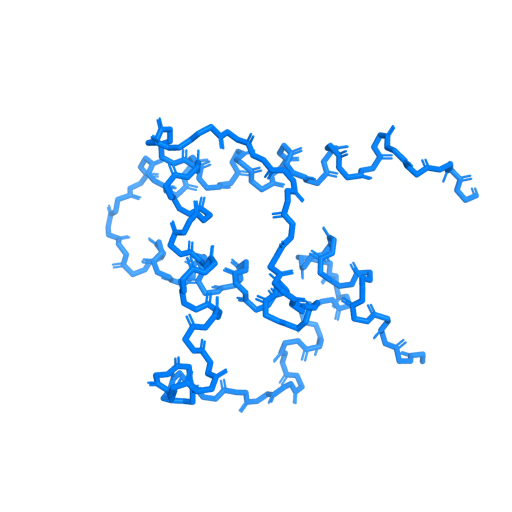Protein AF-A0A662SVH5-F1 (afdb_monomer)

Solvent-accessible surface area (backbone atoms only — not comparable to full-atom values): 6153 Å² total; per-residue (Å²): 132,84,78,55,52,63,59,27,33,68,43,40,88,37,75,68,26,52,53,48,58,67,69,63,69,75,54,76,71,59,49,72,36,80,91,29,42,65,23,54,52,45,12,51,52,52,48,34,26,29,69,64,78,37,80,80,76,84,80,73,50,99,43,44,66,40,32,28,50,10,57,55,49,32,49,49,57,41,65,74,41,93,48,63,68,58,46,54,30,41,54,51,43,52,53,51,45,43,52,65,57,52,79,75,51,82,84,131

Structure (mmCIF, N/CA/C/O backbone):
data_AF-A0A662SVH5-F1
#
_entry.id   AF-A0A662SVH5-F1
#
loop_
_atom_site.group_PDB
_atom_site.id
_atom_site.type_symbol
_atom_site.label_atom_id
_atom_site.label_alt_id
_atom_site.label_comp_id
_atom_site.label_asym_id
_atom_site.label_entity_id
_atom_site.label_seq_id
_atom_site.pdbx_PDB_ins_code
_atom_site.Cartn_x
_atom_site.Cartn_y
_atom_site.Cartn_z
_atom_site.occupancy
_atom_site.B_iso_or_equiv
_atom_site.auth_seq_id
_atom_site.auth_comp_id
_atom_site.auth_asym_id
_atom_site.auth_atom_id
_atom_site.pdbx_PDB_model_num
ATOM 1 N N . MET A 1 1 ? 2.203 -14.440 -20.946 1.00 41.84 1 MET A N 1
ATOM 2 C CA . MET A 1 1 ? 3.272 -13.508 -20.531 1.00 41.84 1 MET A CA 1
ATOM 3 C C . MET A 1 1 ? 3.314 -13.478 -19.010 1.00 41.84 1 MET A C 1
ATOM 5 O O . MET A 1 1 ? 2.306 -13.130 -18.404 1.00 41.84 1 MET A O 1
ATOM 9 N N . ALA A 1 2 ? 4.401 -13.942 -18.388 1.00 48.94 2 ALA A N 1
ATOM 10 C CA . ALA A 1 2 ? 4.588 -13.768 -16.948 1.00 48.94 2 ALA A CA 1
ATOM 11 C C . ALA A 1 2 ? 4.716 -12.263 -16.679 1.00 48.94 2 ALA A C 1
ATOM 13 O O . ALA A 1 2 ? 5.499 -11.589 -17.343 1.00 48.94 2 ALA A O 1
ATOM 14 N N . ALA A 1 3 ? 3.891 -11.717 -15.790 1.00 61.47 3 ALA A N 1
ATOM 15 C CA . ALA A 1 3 ? 3.985 -10.308 -15.444 1.00 61.47 3 ALA A CA 1
ATOM 16 C C . ALA A 1 3 ? 5.334 -10.067 -14.750 1.00 61.47 3 ALA A C 1
ATOM 18 O O . ALA A 1 3 ? 5.639 -10.734 -13.763 1.00 61.47 3 ALA A O 1
ATOM 19 N N . ASN A 1 4 ? 6.148 -9.152 -15.284 1.00 87.56 4 ASN A N 1
ATOM 20 C CA . ASN A 1 4 ? 7.406 -8.762 -14.657 1.00 87.56 4 ASN A CA 1
ATOM 21 C C . ASN A 1 4 ? 7.095 -8.160 -13.274 1.00 87.56 4 ASN A C 1
ATOM 23 O O . ASN A 1 4 ? 6.370 -7.168 -13.185 1.00 87.56 4 ASN A O 1
ATOM 27 N N . ILE A 1 5 ? 7.617 -8.761 -12.200 1.00 87.94 5 ILE A N 1
ATOM 28 C CA . ILE A 1 5 ? 7.346 -8.326 -10.824 1.00 87.94 5 ILE A CA 1
ATOM 29 C C . ILE A 1 5 ? 7.801 -6.884 -10.573 1.00 87.94 5 ILE A C 1
ATOM 31 O O . ILE A 1 5 ? 7.163 -6.174 -9.804 1.00 87.94 5 ILE A O 1
ATOM 35 N N . GLU A 1 6 ? 8.839 -6.418 -11.273 1.00 88.88 6 GLU A N 1
ATOM 36 C CA . GLU A 1 6 ? 9.265 -5.019 -11.226 1.00 88.88 6 GLU A CA 1
ATOM 37 C C . GLU A 1 6 ? 8.184 -4.088 -11.786 1.00 88.88 6 GLU A C 1
ATOM 39 O O . GLU A 1 6 ? 7.842 -3.082 -11.162 1.00 88.88 6 GLU A O 1
ATOM 44 N N . PHE A 1 7 ? 7.606 -4.438 -12.939 1.00 89.38 7 PHE A N 1
ATOM 45 C CA . PHE A 1 7 ? 6.503 -3.680 -13.530 1.00 89.38 7 PHE A CA 1
ATOM 46 C C . PHE A 1 7 ? 5.290 -3.670 -12.595 1.00 89.38 7 PHE A C 1
ATOM 48 O O . PHE A 1 7 ? 4.679 -2.629 -12.371 1.00 89.38 7 PHE A O 1
ATOM 55 N N . LEU A 1 8 ? 4.968 -4.817 -11.992 1.00 91.38 8 LEU A N 1
ATOM 56 C CA . LEU A 1 8 ? 3.877 -4.905 -11.026 1.00 91.38 8 LEU A CA 1
ATOM 57 C C . LEU A 1 8 ? 4.135 -4.051 -9.780 1.00 91.38 8 LEU A C 1
ATOM 59 O O . LEU A 1 8 ? 3.215 -3.398 -9.303 1.00 91.38 8 LEU A O 1
ATOM 63 N N . ALA A 1 9 ? 5.366 -4.009 -9.274 1.00 89.94 9 ALA A N 1
ATOM 64 C CA . ALA A 1 9 ? 5.736 -3.180 -8.130 1.00 89.94 9 ALA A CA 1
ATOM 65 C C . ALA A 1 9 ? 5.582 -1.675 -8.412 1.00 89.94 9 ALA A C 1
ATOM 67 O O . ALA A 1 9 ? 5.195 -0.919 -7.521 1.00 89.94 9 ALA A O 1
ATOM 68 N N . LYS A 1 10 ? 5.856 -1.239 -9.650 1.00 88.38 10 LYS A N 1
ATOM 69 C CA . LYS A 1 10 ? 5.611 0.142 -10.104 1.00 88.38 10 LYS A CA 1
ATOM 70 C C . LYS A 1 10 ? 4.118 0.425 -10.276 1.00 88.38 10 LYS A C 1
ATOM 72 O O . LYS A 1 10 ? 3.640 1.488 -9.888 1.00 88.38 10 LYS A O 1
ATOM 77 N N . TYR A 1 11 ? 3.383 -0.545 -10.819 1.00 90.44 11 TYR A N 1
ATOM 78 C CA . TYR A 1 11 ? 1.999 -0.386 -11.257 1.00 90.44 11 TYR A CA 1
ATOM 79 C C . TYR A 1 11 ? 1.072 -1.455 -10.648 1.00 90.44 11 TYR A C 1
ATOM 81 O O . TYR A 1 11 ? 0.466 -2.259 -11.378 1.00 90.44 11 TYR A O 1
ATOM 89 N N . PRO A 1 12 ? 0.922 -1.477 -9.306 1.00 90.94 12 PRO A N 1
ATOM 90 C CA . PRO A 1 12 ? 0.276 -2.583 -8.606 1.00 90.94 12 PRO A CA 1
ATOM 91 C C . PRO A 1 12 ? -1.198 -2.715 -8.970 1.00 90.94 12 PRO A C 1
ATOM 93 O O . PRO A 1 12 ? -1.683 -3.835 -9.086 1.00 90.94 12 PRO A O 1
ATOM 96 N N . PHE A 1 13 ? -1.895 -1.606 -9.230 1.00 92.06 13 PHE A N 1
ATOM 97 C CA . PHE A 1 13 ? -3.340 -1.573 -9.491 1.00 92.06 13 PHE A CA 1
ATOM 98 C C . PHE A 1 13 ? -3.738 -1.836 -10.955 1.00 92.06 13 PHE A C 1
ATOM 100 O O . PHE A 1 13 ? -4.906 -1.708 -11.317 1.00 92.06 13 PHE A O 1
ATOM 107 N N . THR A 1 14 ? -2.793 -2.222 -11.818 1.00 92.19 14 THR A N 1
ATOM 108 C CA . THR A 1 14 ? -3.093 -2.617 -13.206 1.00 92.19 14 THR A CA 1
ATOM 109 C C . THR A 1 14 ? -3.895 -3.920 -13.265 1.00 92.19 14 THR A C 1
ATOM 111 O O . THR A 1 14 ? -3.867 -4.730 -12.338 1.00 92.19 14 THR A O 1
ATOM 114 N N . LYS A 1 15 ? -4.558 -4.194 -14.402 1.00 91.06 15 LYS A N 1
ATOM 115 C CA . LYS A 1 15 ? -5.239 -5.487 -14.636 1.00 91.06 15 LYS A CA 1
ATOM 116 C C . LYS A 1 15 ? -4.300 -6.678 -14.395 1.00 91.06 15 LYS A C 1
ATOM 118 O O . LYS A 1 15 ? -4.707 -7.674 -13.797 1.00 91.06 15 LYS A O 1
ATOM 123 N N . SER A 1 16 ? -3.044 -6.555 -14.825 1.00 89.75 16 SER A N 1
ATOM 124 C CA . SER A 1 16 ? -1.999 -7.560 -14.613 1.00 89.75 16 SER A CA 1
ATOM 125 C C . SER A 1 16 ? -1.655 -7.731 -13.134 1.00 89.75 16 SER A C 1
ATOM 127 O O . SER A 1 16 ? -1.557 -8.867 -12.674 1.00 89.75 16 SER A O 1
ATOM 129 N N . GLY A 1 17 ? -1.544 -6.636 -12.377 1.00 89.62 17 GLY A N 1
ATOM 130 C CA . GLY A 1 17 ? -1.307 -6.677 -10.933 1.00 89.62 17 GLY A CA 1
ATOM 131 C C . GLY A 1 17 ? -2.456 -7.317 -10.161 1.00 89.62 17 GLY A C 1
ATOM 132 O O . GLY A 1 17 ? -2.231 -8.240 -9.383 1.00 89.62 17 GLY A O 1
ATOM 133 N N . VAL A 1 18 ? -3.703 -6.941 -10.454 1.00 89.69 18 VAL A N 1
ATOM 134 C CA . VAL A 1 18 ? -4.884 -7.560 -9.827 1.00 89.69 18 VAL A CA 1
ATOM 135 C C . VAL A 1 18 ? -4.962 -9.058 -10.148 1.00 89.69 18 VAL A C 1
ATOM 137 O O . VAL A 1 18 ? -5.256 -9.872 -9.272 1.00 89.69 18 VAL A O 1
ATOM 140 N N . SER A 1 19 ? -4.671 -9.446 -11.394 1.00 90.31 19 SER A N 1
ATOM 141 C CA . SER A 1 19 ? -4.620 -10.857 -11.801 1.00 90.31 19 SER A CA 1
ATOM 142 C C . SER A 1 19 ? -3.523 -11.625 -11.060 1.00 90.31 19 SER A C 1
ATOM 144 O O . SER A 1 19 ? -3.757 -12.737 -10.586 1.00 90.31 19 SER A O 1
ATOM 146 N N . PHE A 1 20 ? -2.342 -11.023 -10.906 1.00 90.00 20 PHE A N 1
ATOM 147 C CA . PHE A 1 20 ? -1.230 -11.614 -10.168 1.00 90.00 20 PHE A CA 1
ATOM 148 C C . PHE A 1 20 ? -1.553 -11.791 -8.679 1.00 90.00 20 PHE A C 1
ATOM 150 O O . PHE A 1 20 ? -1.366 -12.885 -8.151 1.00 90.00 20 PHE A O 1
ATOM 157 N N . LEU A 1 21 ? -2.139 -10.779 -8.030 1.00 88.31 21 LEU A N 1
ATOM 158 C CA . LEU A 1 21 ? -2.575 -10.869 -6.634 1.00 88.31 21 LEU A CA 1
ATOM 159 C C . LEU A 1 21 ? -3.570 -12.019 -6.415 1.00 88.31 21 LEU A C 1
ATOM 161 O O . LEU A 1 21 ? -3.433 -12.787 -5.467 1.00 88.31 21 LEU A O 1
ATOM 165 N N . ARG A 1 22 ? -4.549 -12.185 -7.315 1.00 86.56 22 ARG A N 1
ATOM 166 C CA . ARG A 1 22 ? -5.524 -13.289 -7.231 1.00 86.56 22 ARG A CA 1
ATOM 167 C C . ARG A 1 22 ? -4.871 -14.667 -7.358 1.00 86.56 22 ARG A C 1
ATOM 169 O O . ARG A 1 22 ? -5.336 -15.617 -6.734 1.00 86.56 22 ARG A O 1
ATOM 176 N N . LYS A 1 23 ? -3.811 -14.788 -8.164 1.00 88.62 23 LYS A N 1
ATOM 177 C CA . LYS A 1 23 ? -3.060 -16.043 -8.341 1.00 88.62 23 LYS A CA 1
ATOM 178 C C . LYS A 1 23 ? -2.165 -16.372 -7.154 1.00 88.62 23 LYS A C 1
ATOM 180 O O . LYS A 1 23 ? -1.978 -17.548 -6.869 1.00 88.62 23 LYS A O 1
ATOM 185 N N . LEU A 1 24 ? -1.634 -15.347 -6.489 1.00 82.25 24 LEU A N 1
ATOM 186 C CA . LEU A 1 24 ? -0.730 -15.478 -5.350 1.00 82.25 24 LEU A CA 1
ATOM 187 C C . LEU A 1 24 ? -1.354 -16.263 -4.188 1.00 82.25 24 LEU A C 1
ATOM 189 O O . LEU A 1 24 ? -0.609 -16.902 -3.460 1.00 82.25 24 LEU A O 1
ATOM 193 N N . LYS A 1 25 ? -2.692 -16.251 -4.040 1.00 77.56 25 LYS A N 1
ATOM 194 C CA . LYS A 1 25 ? -3.434 -16.971 -2.982 1.00 77.56 25 LYS A CA 1
ATOM 195 C C . LYS A 1 25 ? -2.805 -16.820 -1.584 1.00 77.56 25 LYS A C 1
ATOM 197 O O . LYS A 1 25 ? -2.917 -17.730 -0.774 1.00 77.56 25 LYS A O 1
ATOM 202 N N . VAL A 1 26 ? -2.156 -15.686 -1.309 1.00 73.50 26 VAL A N 1
ATOM 203 C CA . VAL A 1 26 ? -1.475 -15.445 -0.033 1.00 73.50 26 VAL A CA 1
ATOM 204 C C . VAL A 1 26 ? -2.542 -15.131 1.020 1.00 73.50 26 VAL A C 1
ATOM 206 O O . VAL A 1 26 ? -3.236 -14.118 0.875 1.00 73.50 26 VAL A O 1
ATOM 209 N N . PRO A 1 27 ? -2.720 -15.983 2.042 1.00 74.44 27 PRO A N 1
ATOM 210 C CA . PRO A 1 27 ? -3.625 -15.713 3.148 1.00 74.44 27 PRO A CA 1
ATOM 211 C C . PRO A 1 27 ? -3.063 -14.585 4.032 1.00 74.44 27 PRO A C 1
ATOM 213 O O . PRO A 1 27 ? -1.856 -14.334 4.062 1.00 74.44 27 PRO A O 1
ATOM 216 N N . LEU A 1 28 ? -3.934 -13.871 4.749 1.00 66.81 28 LEU A N 1
ATOM 217 C CA . LEU A 1 28 ? -3.533 -12.734 5.592 1.00 66.81 28 LEU A CA 1
ATOM 218 C C . LEU A 1 28 ? -2.532 -13.166 6.678 1.00 66.81 28 LEU A C 1
ATOM 220 O O . LEU A 1 28 ? -1.624 -12.419 7.029 1.00 66.81 28 LEU A O 1
ATOM 224 N N . GLU A 1 29 ? -2.681 -14.391 7.168 1.00 72.88 29 GLU A N 1
ATOM 225 C CA . GLU A 1 29 ? -1.865 -15.025 8.197 1.00 72.88 29 GLU A CA 1
ATOM 226 C C . GLU A 1 29 ? -0.407 -15.190 7.753 1.00 72.88 29 GLU A C 1
ATOM 228 O O . GLU A 1 29 ? 0.505 -15.042 8.565 1.00 72.88 29 GLU A O 1
ATOM 233 N N . GLU A 1 30 ? -0.161 -15.416 6.459 1.00 78.88 30 GLU A N 1
ATOM 234 C CA . GLU A 1 30 ? 1.203 -15.473 5.925 1.00 78.88 30 GLU A CA 1
ATOM 235 C C . GLU A 1 30 ? 1.909 -14.116 6.021 1.00 78.88 30 GLU A C 1
ATOM 237 O O . GLU A 1 30 ? 3.124 -14.073 6.193 1.00 78.88 30 GLU A O 1
ATOM 242 N N . LEU A 1 31 ? 1.176 -12.997 5.982 1.00 73.44 31 LEU A N 1
ATOM 243 C CA . LEU A 1 31 ? 1.769 -11.663 6.133 1.00 73.4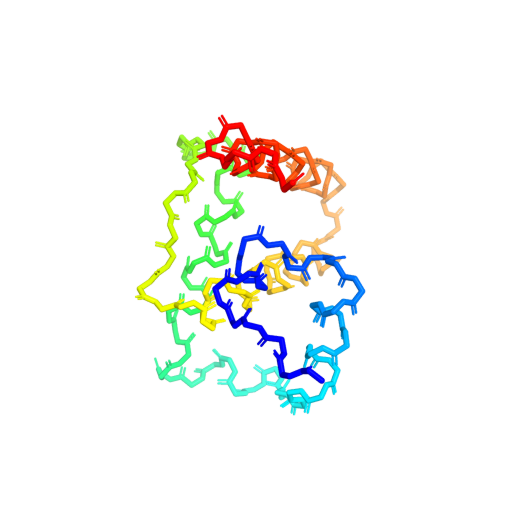4 31 LEU A CA 1
ATOM 244 C C . LEU A 1 31 ? 2.245 -11.377 7.563 1.00 73.44 31 LEU A C 1
ATOM 246 O O . LEU A 1 31 ? 3.048 -10.465 7.756 1.00 73.44 31 LEU A O 1
ATOM 250 N N . LEU A 1 32 ? 1.774 -12.146 8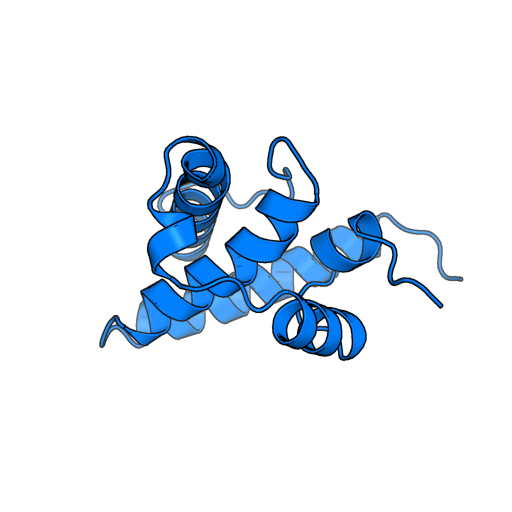.549 1.00 74.75 32 LEU A N 1
ATOM 251 C CA . LEU A 1 32 ? 2.200 -12.043 9.948 1.00 74.75 32 LEU A CA 1
ATOM 252 C C . LEU A 1 32 ? 3.503 -12.803 10.225 1.00 74.75 32 LEU A C 1
ATOM 254 O O . LEU A 1 32 ? 4.091 -12.632 11.294 1.00 74.75 32 LEU A O 1
ATOM 258 N N . GLN A 1 33 ? 3.965 -13.622 9.277 1.00 81.25 33 GLN A N 1
ATOM 259 C CA . GLN A 1 33 ? 5.221 -14.346 9.419 1.00 81.25 33 GLN A CA 1
ATOM 260 C C . GLN A 1 33 ? 6.425 -13.382 9.390 1.00 81.25 33 GLN A C 1
ATOM 262 O O . GLN A 1 33 ? 6.397 -12.380 8.659 1.00 81.25 33 GLN A O 1
ATOM 267 N N . PRO A 1 34 ? 7.501 -13.654 10.156 1.00 76.44 34 PRO A N 1
ATOM 268 C CA . PRO A 1 34 ? 8.703 -12.814 10.192 1.00 76.44 34 PRO A CA 1
ATOM 269 C C . PRO A 1 34 ? 9.274 -12.483 8.806 1.00 76.44 34 PRO A C 1
ATOM 271 O O . PRO A 1 34 ? 9.703 -11.354 8.563 1.00 76.44 34 PRO A O 1
ATOM 274 N N . GLU A 1 35 ? 9.203 -13.434 7.878 1.00 77.69 35 GLU A N 1
ATOM 275 C CA . GLU A 1 35 ? 9.686 -13.354 6.497 1.00 77.69 35 GLU A CA 1
ATOM 276 C C . GLU A 1 35 ? 8.921 -12.309 5.671 1.00 77.69 35 GLU A C 1
ATOM 278 O O . GLU A 1 35 ? 9.444 -11.762 4.701 1.00 77.69 35 GLU A O 1
ATOM 283 N N . ARG A 1 36 ? 7.683 -11.990 6.065 1.00 80.75 36 ARG A N 1
ATOM 284 C CA . ARG A 1 36 ? 6.813 -11.010 5.399 1.00 80.75 36 ARG A CA 1
ATOM 285 C C . ARG A 1 36 ? 6.725 -9.682 6.148 1.00 80.75 36 ARG A C 1
ATOM 287 O O . ARG A 1 36 ? 6.057 -8.760 5.677 1.00 80.75 36 ARG A O 1
ATOM 294 N N . ARG A 1 37 ? 7.457 -9.513 7.255 1.00 84.00 37 ARG A N 1
ATOM 295 C CA . ARG A 1 37 ? 7.466 -8.269 8.047 1.00 84.00 37 ARG A CA 1
ATOM 296 C C . ARG A 1 37 ? 7.875 -7.044 7.224 1.00 84.00 37 ARG A C 1
ATOM 298 O O . ARG A 1 37 ? 7.388 -5.944 7.478 1.00 84.00 37 ARG A O 1
ATOM 305 N N . ALA A 1 38 ? 8.715 -7.234 6.205 1.00 87.44 38 ALA A N 1
ATOM 306 C CA . ALA A 1 38 ? 9.076 -6.187 5.251 1.00 87.44 38 ALA A CA 1
ATOM 307 C C . ALA A 1 38 ? 7.854 -5.618 4.506 1.00 87.44 38 ALA A C 1
ATOM 309 O O . ALA A 1 38 ? 7.775 -4.405 4.319 1.00 87.44 38 ALA A O 1
ATOM 310 N N . VAL A 1 39 ? 6.875 -6.462 4.154 1.00 91.31 39 VAL A N 1
ATOM 311 C CA . VAL A 1 39 ? 5.625 -6.057 3.493 1.00 91.31 39 VAL A CA 1
ATOM 312 C C . VAL A 1 39 ? 4.797 -5.159 4.406 1.00 91.31 39 VAL A C 1
ATOM 314 O O . VAL A 1 39 ? 4.369 -4.084 3.991 1.00 91.31 39 VAL A O 1
ATOM 317 N N . LEU A 1 40 ? 4.599 -5.582 5.660 1.00 90.62 40 LEU A N 1
ATOM 318 C CA . LEU A 1 40 ? 3.833 -4.821 6.650 1.00 90.62 40 LEU A CA 1
ATOM 319 C C . LEU A 1 40 ? 4.499 -3.476 6.952 1.00 90.62 40 LEU A C 1
ATOM 321 O O . LEU A 1 40 ? 3.836 -2.443 6.935 1.00 90.62 40 LEU A O 1
ATOM 325 N N . ASN A 1 41 ? 5.816 -3.474 7.168 1.00 91.31 41 ASN A N 1
ATOM 326 C CA . ASN A 1 41 ? 6.572 -2.249 7.416 1.00 91.31 41 ASN A CA 1
ATOM 327 C C . ASN A 1 41 ? 6.482 -1.286 6.224 1.00 91.31 41 ASN A C 1
ATOM 329 O O . ASN A 1 41 ? 6.249 -0.094 6.415 1.00 91.31 41 ASN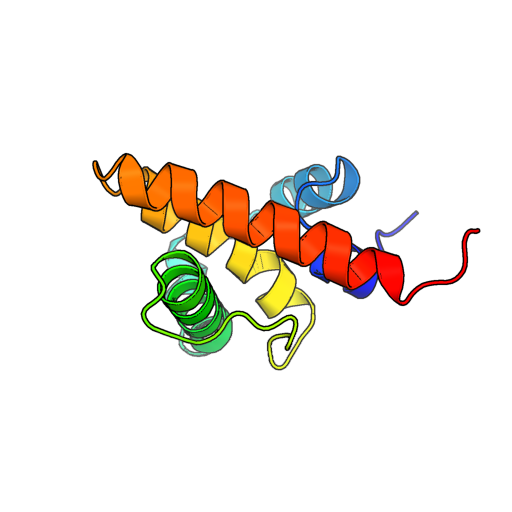 A O 1
ATOM 333 N N . ALA A 1 42 ? 6.625 -1.795 4.997 1.00 92.25 42 ALA A N 1
ATOM 334 C CA . ALA A 1 42 ? 6.482 -0.989 3.790 1.00 92.25 42 ALA A CA 1
ATOM 335 C C . ALA A 1 42 ? 5.062 -0.421 3.655 1.00 92.25 42 ALA A C 1
ATOM 337 O O . ALA A 1 42 ? 4.912 0.758 3.341 1.00 92.25 42 ALA A O 1
ATOM 338 N N . ALA A 1 43 ? 4.028 -1.213 3.958 1.00 93.69 43 ALA A N 1
ATOM 339 C CA . ALA A 1 43 ? 2.641 -0.757 3.938 1.00 93.69 43 ALA A CA 1
ATOM 340 C C . ALA A 1 43 ? 2.396 0.363 4.960 1.00 93.69 43 ALA A C 1
ATOM 342 O O . ALA A 1 43 ? 1.798 1.379 4.617 1.00 93.69 43 ALA A O 1
ATOM 343 N N . VAL A 1 44 ? 2.916 0.231 6.184 1.00 93.75 44 VAL A N 1
ATOM 344 C CA . VAL A 1 44 ? 2.823 1.281 7.211 1.00 93.75 44 VAL A CA 1
ATOM 345 C C . VAL A 1 44 ? 3.522 2.558 6.756 1.00 93.75 44 VAL A C 1
ATOM 347 O O . VAL A 1 44 ? 2.919 3.624 6.819 1.00 93.75 44 VAL A O 1
ATOM 350 N N . VAL A 1 45 ? 4.745 2.466 6.225 1.00 94.19 45 VAL A N 1
ATOM 351 C CA . VAL A 1 45 ? 5.464 3.634 5.685 1.00 94.19 45 VAL A CA 1
ATOM 352 C C . VAL A 1 45 ? 4.649 4.320 4.589 1.00 94.19 45 VAL A C 1
ATOM 354 O O . VAL A 1 45 ? 4.549 5.544 4.569 1.00 94.19 45 VAL A O 1
ATOM 357 N N . ARG A 1 46 ? 4.011 3.538 3.715 1.00 94.06 46 ARG A N 1
ATOM 358 C CA . ARG A 1 46 ? 3.113 4.026 2.661 1.00 94.06 46 ARG A CA 1
ATOM 359 C C . ARG A 1 46 ? 1.952 4.838 3.236 1.00 94.06 46 ARG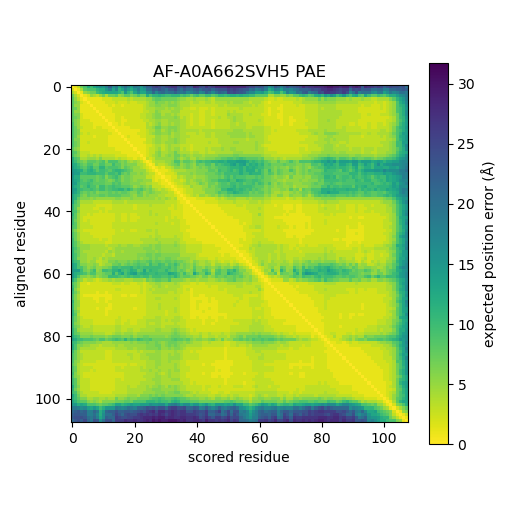 A C 1
ATOM 361 O O . ARG A 1 46 ? 1.664 5.932 2.759 1.00 94.06 46 ARG A O 1
ATOM 368 N N . LEU A 1 47 ? 1.336 4.340 4.310 1.00 95.56 47 LEU A N 1
ATOM 369 C CA . LEU A 1 47 ? 0.264 5.035 5.023 1.00 95.56 47 LEU A CA 1
ATOM 370 C C . LEU A 1 47 ? 0.745 6.286 5.751 1.00 95.56 47 LEU A C 1
ATOM 372 O O . LEU A 1 47 ? 0.050 7.295 5.728 1.00 95.56 47 LEU A O 1
ATOM 376 N N . GLU A 1 48 ? 1.928 6.259 6.361 1.00 95.69 48 GLU A N 1
ATOM 377 C CA . GLU A 1 48 ? 2.527 7.435 6.997 1.00 95.69 48 GLU A CA 1
ATOM 378 C C . GLU A 1 48 ? 2.822 8.536 5.971 1.00 95.69 48 GLU A C 1
ATOM 380 O O . GLU A 1 48 ? 2.615 9.717 6.250 1.00 95.69 48 GLU A O 1
ATOM 385 N N . GLN A 1 49 ? 3.264 8.165 4.768 1.00 95.06 49 GLN A N 1
ATOM 386 C CA . GLN A 1 49 ? 3.494 9.107 3.674 1.00 95.06 49 GLN A CA 1
ATOM 387 C C . GLN A 1 49 ? 2.188 9.665 3.111 1.00 95.06 49 GLN A C 1
ATOM 389 O O . GLN A 1 49 ? 2.081 10.873 2.901 1.00 95.06 49 GLN A O 1
ATOM 394 N N . ALA A 1 50 ? 1.173 8.816 2.931 1.00 95.38 50 ALA A N 1
ATOM 395 C CA . ALA A 1 50 ? -0.166 9.256 2.555 1.00 95.38 50 ALA A CA 1
ATOM 396 C C . ALA A 1 50 ? -0.767 10.199 3.610 1.00 95.38 50 ALA A C 1
ATOM 398 O O . ALA A 1 50 ? -1.318 11.248 3.286 1.00 95.38 50 ALA A O 1
ATOM 399 N N . ALA A 1 51 ? -0.611 9.873 4.893 1.00 95.00 51 ALA A N 1
ATOM 400 C CA . ALA A 1 51 ? -1.098 10.684 6.001 1.00 95.00 51 ALA A CA 1
ATOM 401 C C . ALA A 1 51 ? -0.346 12.017 6.165 1.00 95.00 51 ALA A C 1
ATOM 403 O O . ALA A 1 51 ? -0.852 12.890 6.869 1.00 95.00 51 ALA A O 1
ATOM 404 N N . GLY A 1 52 ? 0.814 12.193 5.521 1.00 92.38 52 GLY A N 1
ATOM 405 C CA . GLY A 1 52 ? 1.669 13.375 5.660 1.00 92.38 52 GLY A CA 1
ATOM 406 C C . GLY A 1 52 ? 2.558 13.364 6.909 1.00 92.38 52 GLY A C 1
ATOM 407 O O . GLY A 1 52 ? 3.135 14.389 7.251 1.00 92.38 52 GLY A O 1
ATOM 408 N N . ILE A 1 53 ? 2.676 12.220 7.589 1.00 94.88 53 ILE A N 1
ATOM 409 C CA . ILE A 1 53 ? 3.582 12.015 8.732 1.00 94.88 53 ILE A CA 1
ATOM 410 C C . ILE A 1 53 ? 5.028 11.889 8.237 1.00 94.88 53 ILE A C 1
ATOM 412 O O . ILE A 1 53 ? 5.958 12.369 8.880 1.00 94.88 53 ILE A O 1
ATOM 416 N N . LYS A 1 54 ? 5.219 11.254 7.074 1.00 92.00 54 LYS A N 1
ATOM 417 C CA . LYS A 1 54 ? 6.515 11.134 6.396 1.00 92.00 54 LYS A CA 1
ATOM 418 C C . LYS A 1 54 ? 6.507 11.857 5.046 1.00 92.00 54 LYS A C 1
ATOM 420 O O . LYS A 1 54 ? 5.461 11.919 4.400 1.00 92.00 54 LYS A O 1
ATOM 425 N N . PRO A 1 55 ? 7.667 12.347 4.570 1.00 91.31 55 PRO A N 1
ATOM 426 C CA . PRO A 1 55 ? 7.783 12.902 3.225 1.00 91.31 55 PRO A CA 1
ATOM 427 C C . PRO A 1 55 ? 7.387 11.877 2.159 1.00 91.31 55 PRO A C 1
ATOM 429 O O . PRO A 1 55 ? 7.761 10.701 2.253 1.00 91.31 55 PRO A O 1
ATOM 432 N N . ARG A 1 56 ? 6.670 12.328 1.122 1.00 89.75 56 ARG A N 1
ATOM 433 C CA . ARG A 1 56 ? 6.341 11.491 -0.041 1.00 89.75 56 ARG A CA 1
ATOM 434 C C . ARG A 1 56 ? 7.629 10.972 -0.686 1.00 89.75 56 ARG A C 1
ATOM 436 O O . ARG A 1 56 ? 8.606 11.704 -0.821 1.00 89.75 56 ARG A O 1
ATOM 443 N N . SER A 1 57 ? 7.636 9.704 -1.085 1.00 84.38 57 SER A N 1
ATOM 444 C CA . SER A 1 57 ? 8.784 9.076 -1.739 1.00 84.38 57 SER A CA 1
ATOM 445 C C . SER A 1 57 ? 8.328 7.997 -2.710 1.00 84.38 57 SER A C 1
ATOM 447 O O . SER A 1 57 ? 7.338 7.313 -2.464 1.00 84.38 57 SER A O 1
ATOM 449 N N . VAL A 1 58 ? 9.090 7.828 -3.789 1.00 82.06 58 VAL A N 1
ATOM 450 C CA . VAL A 1 58 ? 8.978 6.692 -4.718 1.00 82.06 58 VAL A CA 1
ATOM 451 C C . VAL A 1 58 ? 9.949 5.559 -4.370 1.00 82.06 58 VAL A C 1
ATOM 453 O O . VAL A 1 58 ? 10.039 4.577 -5.107 1.00 82.06 58 VAL A O 1
ATOM 456 N N . LYS A 1 59 ? 10.703 5.687 -3.265 1.00 78.69 59 LYS A N 1
ATOM 457 C CA . LYS A 1 59 ? 11.654 4.665 -2.822 1.00 78.69 59 LYS A CA 1
ATOM 458 C C . LYS A 1 59 ? 10.909 3.359 -2.552 1.00 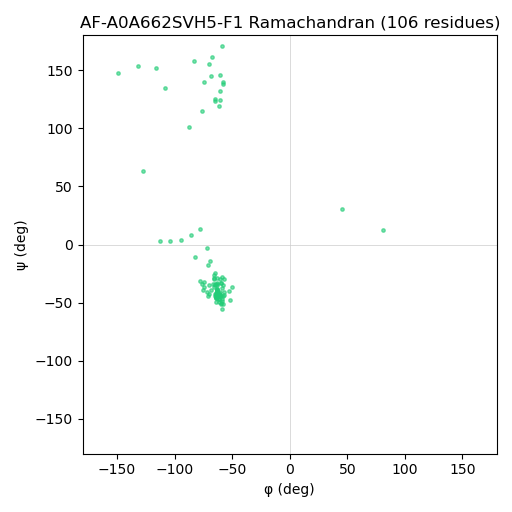78.69 59 LYS A C 1
ATOM 460 O O . LYS A 1 59 ? 9.967 3.329 -1.764 1.00 78.69 59 LYS A O 1
ATOM 465 N N . ARG A 1 60 ? 11.356 2.300 -3.221 1.00 77.81 60 ARG A N 1
ATOM 466 C CA . ARG A 1 60 ? 10.759 0.966 -3.153 1.00 77.81 60 ARG A CA 1
ATOM 467 C C . ARG A 1 60 ? 11.273 0.199 -1.933 1.00 77.81 60 ARG A C 1
ATOM 469 O O . ARG A 1 60 ? 12.348 0.505 -1.408 1.00 77.81 60 ARG A O 1
ATOM 476 N N . ALA A 1 61 ? 10.504 -0.795 -1.503 1.00 77.38 61 ALA A N 1
ATOM 477 C CA . ALA A 1 61 ? 10.925 -1.805 -0.543 1.00 77.38 61 ALA A CA 1
ATOM 478 C C . ALA A 1 61 ? 12.156 -2.590 -1.040 1.00 77.38 61 ALA A C 1
ATOM 480 O O . ALA A 1 61 ? 12.579 -2.465 -2.189 1.00 77.38 61 ALA A 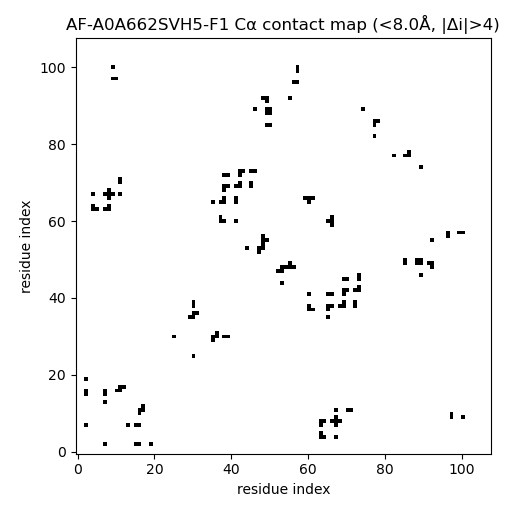O 1
ATOM 481 N N . VAL A 1 62 ? 12.728 -3.403 -0.146 1.00 77.50 62 VAL A N 1
ATOM 482 C CA . VAL A 1 62 ? 13.961 -4.177 -0.387 1.00 77.50 62 VAL A CA 1
ATOM 483 C C . VAL A 1 62 ? 13.829 -5.109 -1.596 1.00 77.50 62 VAL A C 1
ATOM 485 O O . VAL A 1 62 ? 14.788 -5.277 -2.343 1.00 77.50 62 VAL A O 1
ATOM 488 N N . ASP A 1 63 ? 12.641 -5.671 -1.815 1.00 87.69 63 ASP A N 1
ATOM 489 C CA . ASP A 1 63 ? 12.332 -6.522 -2.958 1.00 87.69 63 ASP A CA 1
ATOM 490 C C . ASP A 1 63 ? 11.015 -6.109 -3.641 1.00 87.69 63 ASP A C 1
ATOM 492 O O . ASP A 1 63 ? 10.106 -5.538 -3.026 1.00 87.69 63 ASP A O 1
ATOM 496 N N . TYR A 1 64 ? 10.908 -6.412 -4.938 1.00 89.44 64 TYR A N 1
ATOM 497 C CA . TYR A 1 64 ? 9.759 -6.027 -5.762 1.00 89.44 64 TYR A CA 1
ATOM 498 C C . TYR A 1 64 ? 8.451 -6.706 -5.351 1.00 89.44 64 TYR A C 1
ATOM 500 O O . TYR A 1 64 ? 7.384 -6.115 -5.519 1.00 89.44 64 TYR A O 1
ATOM 508 N N . LEU A 1 65 ? 8.502 -7.922 -4.801 1.00 88.50 65 LEU A N 1
ATOM 509 C CA . LEU A 1 65 ? 7.295 -8.607 -4.350 1.00 88.50 65 LEU A CA 1
ATOM 510 C C . LEU A 1 65 ? 6.734 -7.930 -3.097 1.00 88.50 65 LEU A C 1
ATOM 512 O O . LEU A 1 65 ? 5.532 -7.678 -3.034 1.00 88.50 65 LEU A O 1
ATOM 516 N N . SER A 1 66 ? 7.587 -7.578 -2.136 1.00 89.06 66 SER A N 1
ATOM 517 C CA . SER A 1 66 ? 7.180 -6.824 -0.952 1.00 89.06 66 SER A CA 1
ATOM 518 C C . SER A 1 66 ? 6.668 -5.439 -1.309 1.00 89.06 66 SER A C 1
ATOM 520 O O . SER A 1 66 ? 5.654 -5.012 -0.761 1.00 89.06 66 SER A O 1
ATOM 522 N N . GLU A 1 67 ? 7.311 -4.754 -2.257 1.00 91.31 67 GLU A N 1
ATOM 523 C CA . GLU A 1 67 ? 6.828 -3.467 -2.759 1.00 91.31 67 GLU A CA 1
ATOM 524 C C . GLU A 1 67 ? 5.422 -3.600 -3.359 1.00 91.31 67 GLU A C 1
ATOM 526 O O . GLU A 1 67 ? 4.516 -2.862 -2.968 1.00 91.31 67 GLU A O 1
ATOM 531 N N . PHE A 1 68 ? 5.221 -4.579 -4.246 1.00 92.00 68 PHE A N 1
ATOM 532 C CA . PHE A 1 68 ? 3.924 -4.870 -4.854 1.00 92.00 68 PHE A CA 1
ATOM 533 C C . PHE A 1 68 ? 2.849 -5.177 -3.803 1.00 92.00 68 PHE A C 1
ATOM 535 O O . PHE A 1 68 ? 1.781 -4.562 -3.804 1.00 92.00 68 PHE A O 1
ATOM 542 N N . LEU A 1 69 ? 3.131 -6.103 -2.882 1.00 91.56 69 LEU A N 1
ATOM 543 C CA . LEU A 1 69 ? 2.183 -6.510 -1.845 1.00 91.56 69 LEU A CA 1
ATOM 544 C C . LEU A 1 69 ? 1.869 -5.363 -0.877 1.00 91.56 69 LEU A C 1
ATOM 546 O O . LEU A 1 69 ? 0.723 -5.228 -0.451 1.00 91.56 69 LEU A O 1
ATOM 550 N N . SER A 1 70 ? 2.842 -4.500 -0.570 1.00 92.75 70 SER A N 1
ATOM 551 C CA . SER A 1 70 ? 2.655 -3.387 0.368 1.00 92.75 70 SER A CA 1
ATOM 552 C C . SER A 1 70 ? 1.553 -2.415 -0.062 1.00 92.75 70 SER A C 1
ATOM 554 O O . SER A 1 70 ? 0.846 -1.890 0.795 1.00 92.75 70 SER A O 1
ATOM 556 N N . ALA A 1 71 ? 1.352 -2.213 -1.371 1.00 93.12 71 ALA A N 1
ATOM 557 C CA . ALA A 1 71 ? 0.288 -1.358 -1.899 1.00 93.12 71 ALA A CA 1
ATOM 558 C C . ALA A 1 71 ? -1.107 -1.900 -1.542 1.00 93.12 71 ALA A C 1
ATOM 560 O O . ALA A 1 71 ? -1.990 -1.160 -1.107 1.00 93.12 71 ALA A O 1
ATOM 561 N N . TYR A 1 72 ? -1.289 -3.214 -1.669 1.00 92.25 72 TYR A N 1
ATOM 562 C CA . TYR A 1 72 ? -2.545 -3.886 -1.345 1.00 92.25 72 TYR A CA 1
ATOM 563 C C . TYR A 1 72 ? -2.766 -4.016 0.156 1.00 92.25 72 TYR A C 1
ATOM 565 O O . TYR A 1 72 ? -3.880 -3.810 0.628 1.00 92.25 72 TYR A O 1
ATOM 573 N N . VAL A 1 73 ? -1.706 -4.295 0.914 1.00 92.62 73 VAL A N 1
ATOM 574 C CA . VAL A 1 73 ? -1.767 -4.332 2.377 1.00 92.62 73 VAL A CA 1
ATOM 575 C C . VAL A 1 73 ? -2.126 -2.956 2.939 1.00 92.62 73 VAL A C 1
ATOM 577 O O . VAL A 1 73 ? -2.999 -2.869 3.798 1.00 92.62 73 VAL A O 1
ATOM 580 N N . ALA A 1 74 ? -1.532 -1.875 2.424 1.00 94.12 74 ALA A N 1
ATOM 581 C CA . ALA A 1 74 ? -1.876 -0.509 2.816 1.00 94.12 74 ALA A CA 1
ATOM 582 C C . ALA A 1 74 ? -3.353 -0.197 2.525 1.00 94.12 74 ALA A C 1
ATOM 584 O O . ALA A 1 74 ? -4.063 0.323 3.390 1.00 94.12 74 ALA A O 1
ATOM 585 N N . LEU A 1 75 ? -3.840 -0.582 1.339 1.00 93.38 75 LEU A N 1
ATOM 586 C CA . LEU A 1 75 ? -5.250 -0.456 0.980 1.00 93.38 75 LEU A CA 1
ATOM 587 C C . LEU A 1 75 ? -6.148 -1.234 1.951 1.00 93.38 75 LEU A C 1
ATOM 589 O O . LEU A 1 75 ? -7.118 -0.675 2.456 1.00 93.38 75 LEU A O 1
ATOM 593 N N . TRP A 1 76 ? -5.826 -2.494 2.248 1.00 90.50 76 TRP A N 1
ATOM 594 C CA . TRP A 1 76 ? -6.587 -3.309 3.196 1.00 90.50 76 TRP A CA 1
ATOM 595 C C . TRP A 1 76 ? -6.621 -2.678 4.583 1.00 90.50 76 TRP A C 1
ATOM 597 O O . TRP A 1 76 ? -7.707 -2.463 5.116 1.00 90.50 76 TRP A O 1
ATOM 607 N N . MET A 1 77 ? -5.465 -2.307 5.137 1.00 91.88 77 MET A N 1
ATOM 608 C CA . MET A 1 77 ? -5.366 -1.638 6.437 1.00 91.88 77 MET A CA 1
ATOM 609 C C . MET A 1 77 ? -6.281 -0.414 6.500 1.00 91.88 77 MET A C 1
ATOM 611 O O . MET A 1 77 ? -7.066 -0.267 7.435 1.00 91.88 77 MET A O 1
ATOM 615 N N . VAL A 1 78 ? -6.248 0.432 5.471 1.00 93.94 78 VAL A N 1
ATOM 616 C CA . VAL A 1 78 ? -7.074 1.640 5.411 1.00 93.94 78 VAL A CA 1
ATOM 617 C C . VAL A 1 78 ? -8.556 1.333 5.215 1.00 93.94 78 VAL A C 1
ATOM 619 O O . VAL A 1 78 ? -9.390 2.024 5.800 1.00 93.94 78 VAL A O 1
ATOM 622 N N . LEU A 1 79 ? -8.917 0.296 4.458 1.00 90.81 79 LEU A N 1
ATOM 623 C CA . LEU A 1 79 ? -10.306 -0.151 4.331 1.00 90.81 79 LEU A CA 1
ATOM 624 C C . LEU A 1 79 ? -10.874 -0.645 5.665 1.00 90.81 79 LEU A C 1
ATOM 626 O O . LEU A 1 79 ? -12.026 -0.322 5.966 1.00 90.81 79 LEU A O 1
ATOM 630 N N . TYR A 1 80 ? -10.060 -1.337 6.470 1.00 89.56 80 TYR A N 1
ATOM 631 C CA . TYR A 1 80 ? -10.407 -1.732 7.839 1.00 89.56 80 TYR A CA 1
ATOM 632 C C . TYR A 1 80 ? -10.562 -0.532 8.775 1.00 89.56 80 TYR A C 1
ATOM 634 O O . TYR A 1 80 ? -11.340 -0.589 9.729 1.00 89.56 80 TYR A O 1
ATOM 642 N N . THR A 1 81 ? -9.900 0.593 8.491 1.00 88.00 81 THR A N 1
ATOM 643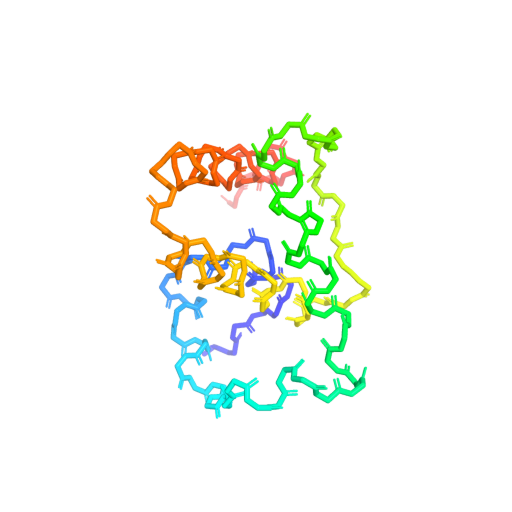 C CA . THR A 1 81 ? -10.204 1.836 9.199 1.00 88.00 81 THR A CA 1
ATOM 644 C C . THR A 1 81 ? -11.536 2.433 8.720 1.00 88.00 81 THR A C 1
ATOM 646 O O . THR A 1 81 ? -11.837 2.526 7.526 1.00 88.00 81 THR A O 1
ATOM 649 N N . LYS A 1 82 ? -12.337 2.955 9.655 1.00 87.50 82 LYS A N 1
ATOM 650 C CA . LYS A 1 82 ? -13.489 3.821 9.332 1.00 87.50 82 LYS A CA 1
ATOM 651 C C . LYS A 1 82 ? -13.064 5.262 8.985 1.00 87.50 82 LYS A C 1
ATOM 653 O O . LYS A 1 82 ? -13.901 6.157 8.938 1.00 87.50 82 LYS A O 1
ATOM 658 N N . ASN A 1 83 ? -11.774 5.502 8.736 1.00 93.12 83 ASN A N 1
ATOM 659 C CA . ASN A 1 83 ? -11.225 6.830 8.485 1.00 93.12 83 ASN A CA 1
ATOM 660 C C . ASN A 1 83 ? -11.314 7.184 6.992 1.00 93.12 83 ASN A C 1
ATOM 662 O O . ASN A 1 83 ? -10.506 6.741 6.176 1.00 93.12 83 ASN A O 1
ATOM 666 N N . ARG A 1 84 ? -12.313 7.998 6.634 1.00 94.00 84 ARG A N 1
ATOM 667 C CA . ARG A 1 84 ? -12.516 8.468 5.256 1.00 94.00 84 ARG A CA 1
ATOM 668 C C . ARG A 1 84 ? -11.363 9.342 4.754 1.00 94.00 84 ARG A C 1
ATOM 670 O O . ARG A 1 84 ? -10.920 9.154 3.628 1.00 94.00 84 ARG A O 1
ATOM 677 N N . LEU A 1 85 ? -10.853 10.245 5.589 1.00 95.00 85 LEU A N 1
ATOM 678 C CA . LEU A 1 85 ? -9.763 11.144 5.208 1.00 95.00 85 LEU A CA 1
ATOM 679 C C . LEU A 1 85 ? -8.499 10.361 4.830 1.00 95.00 85 LEU A C 1
ATOM 681 O O . LEU A 1 85 ? -7.833 10.686 3.852 1.00 95.00 85 LEU A O 1
ATOM 685 N N . LEU A 1 86 ? -8.186 9.299 5.576 1.00 94.44 86 LEU A N 1
ATOM 686 C CA . LEU A 1 86 ? -7.033 8.450 5.279 1.00 94.44 86 LEU A CA 1
ATOM 687 C C . LEU A 1 86 ? -7.202 7.672 3.962 1.00 94.44 86 LEU A C 1
ATOM 689 O O . LEU A 1 86 ? -6.226 7.500 3.238 1.00 94.44 86 LEU A O 1
ATOM 693 N N . LYS A 1 87 ? -8.432 7.261 3.613 1.00 95.25 87 LYS A N 1
ATOM 694 C CA . LYS A 1 87 ? -8.753 6.645 2.308 1.00 95.25 87 LYS A CA 1
ATOM 695 C C . LYS A 1 87 ? -8.460 7.594 1.153 1.00 95.25 87 LYS A C 1
ATOM 697 O O . LYS A 1 87 ? -7.774 7.212 0.209 1.00 95.25 87 LYS A O 1
ATOM 702 N N . GLU A 1 88 ? -8.948 8.827 1.250 1.00 96.06 88 GLU A N 1
ATOM 703 C CA . GLU A 1 88 ? -8.747 9.856 0.223 1.00 96.06 88 GLU A CA 1
ATOM 704 C C . GLU A 1 88 ? -7.259 10.212 0.081 1.00 96.06 88 GLU A C 1
ATOM 706 O O . GLU A 1 88 ? -6.733 10.259 -1.029 1.00 96.06 88 GLU A O 1
ATOM 711 N N . ARG A 1 89 ? -6.546 10.352 1.204 1.00 96.19 89 ARG A N 1
ATOM 712 C CA . ARG A 1 89 ? -5.098 10.600 1.213 1.00 96.19 89 ARG A CA 1
ATOM 713 C C . ARG A 1 89 ? -4.280 9.464 0.606 1.00 96.19 89 ARG A C 1
ATOM 715 O O . ARG A 1 89 ? -3.311 9.731 -0.097 1.00 96.19 89 ARG A O 1
ATOM 722 N N . LEU A 1 90 ? -4.656 8.209 0.862 1.00 96.38 90 LEU A N 1
ATOM 723 C CA . LEU A 1 90 ? -3.993 7.063 0.243 1.00 96.38 90 LEU A CA 1
ATOM 724 C C . LEU A 1 90 ? -4.201 7.062 -1.275 1.00 96.38 90 LEU A C 1
ATOM 726 O O . LEU A 1 90 ? -3.240 6.872 -2.013 1.00 96.38 90 LEU A O 1
ATOM 730 N N . ALA A 1 91 ? -5.424 7.321 -1.742 1.00 95.31 91 ALA A N 1
ATOM 731 C CA . ALA A 1 91 ? -5.718 7.393 -3.172 1.00 95.31 91 ALA A CA 1
ATOM 732 C C . ALA A 1 91 ? -4.920 8.507 -3.878 1.00 95.31 91 ALA A C 1
ATOM 734 O O . ALA A 1 91 ? -4.348 8.265 -4.943 1.00 95.31 91 ALA A O 1
ATOM 735 N N . ASP A 1 92 ? -4.828 9.697 -3.272 1.00 95.75 92 ASP A N 1
ATOM 736 C CA . ASP A 1 92 ? -4.003 10.801 -3.785 1.00 95.75 92 ASP A CA 1
ATOM 737 C C . ASP A 1 92 ? -2.516 10.423 -3.837 1.00 95.75 92 ASP A C 1
ATOM 739 O O . ASP A 1 92 ? -1.847 10.592 -4.857 1.00 95.75 92 ASP A O 1
ATOM 743 N N . TYR A 1 93 ? -1.997 9.843 -2.755 1.00 94.88 93 TYR A N 1
ATOM 744 C CA . TYR A 1 93 ? -0.602 9.427 -2.678 1.00 94.88 93 TYR A CA 1
ATOM 745 C C . TYR A 1 93 ? -0.244 8.349 -3.715 1.00 94.88 93 TYR A C 1
ATOM 747 O O . TYR A 1 93 ? 0.791 8.469 -4.374 1.00 94.88 93 TYR A O 1
ATOM 755 N N . GLU A 1 94 ? -1.083 7.326 -3.912 1.00 94.38 94 GLU A N 1
ATOM 756 C CA . GLU A 1 94 ? -0.839 6.302 -4.940 1.00 94.38 94 GLU A CA 1
ATOM 757 C C . GLU A 1 94 ? -0.920 6.881 -6.357 1.00 94.38 94 GLU A C 1
ATOM 759 O O . GLU A 1 94 ? -0.118 6.514 -7.217 1.00 94.38 94 GLU A O 1
ATOM 764 N N . SER A 1 95 ? -1.832 7.828 -6.596 1.00 92.88 95 SER A N 1
ATOM 765 C CA . SER A 1 95 ? -1.941 8.525 -7.885 1.00 92.88 95 SER A CA 1
ATOM 766 C C . SER A 1 95 ? -0.688 9.353 -8.175 1.00 92.88 95 SER A C 1
ATOM 768 O O . SER A 1 95 ? -0.124 9.281 -9.267 1.00 92.88 95 SER A O 1
ATOM 770 N N . TRP A 1 96 ? -0.189 10.083 -7.173 1.00 93.31 96 TRP A N 1
ATOM 771 C CA . TRP A 1 96 ? 1.081 10.800 -7.268 1.00 93.31 96 TRP A CA 1
ATOM 772 C C . TRP A 1 96 ? 2.256 9.848 -7.527 1.00 93.31 96 TRP A C 1
ATOM 774 O O . TRP A 1 96 ? 3.089 10.126 -8.389 1.00 93.31 96 TRP A O 1
ATOM 784 N N . ARG A 1 97 ? 2.319 8.705 -6.830 1.00 90.69 97 ARG A N 1
ATOM 785 C CA . ARG A 1 97 ? 3.382 7.705 -7.026 1.00 90.69 97 ARG A CA 1
ATOM 786 C C . ARG A 1 97 ? 3.382 7.099 -8.420 1.00 90.69 97 ARG A C 1
ATOM 788 O O . ARG A 1 97 ? 4.462 6.857 -8.960 1.00 90.69 97 ARG A O 1
ATOM 795 N N . PHE A 1 98 ? 2.200 6.844 -8.977 1.00 90.00 98 PHE A N 1
ATOM 796 C CA . PHE A 1 98 ? 2.044 6.383 -10.351 1.00 90.00 98 PHE A CA 1
ATOM 797 C C . PHE A 1 98 ? 2.665 7.397 -11.317 1.00 90.00 98 PHE A C 1
ATOM 799 O O . PHE A 1 98 ? 3.603 7.058 -12.032 1.00 90.00 98 PHE A O 1
ATOM 806 N N . LEU A 1 99 ? 2.230 8.660 -11.247 1.00 87.88 99 LEU A N 1
ATOM 807 C CA . LEU A 1 99 ? 2.732 9.731 -12.114 1.00 87.88 99 LEU A CA 1
ATOM 808 C C . LEU A 1 99 ? 4.245 9.926 -11.979 1.00 87.88 99 LEU A C 1
ATOM 810 O O . LEU A 1 99 ? 4.948 9.971 -12.983 1.00 87.88 99 LEU A O 1
ATOM 814 N N . ALA A 1 100 ? 4.754 9.975 -10.745 1.00 86.00 100 ALA A N 1
ATOM 815 C CA . ALA A 1 100 ? 6.179 10.141 -10.473 1.00 86.00 100 ALA A CA 1
ATOM 816 C C . ALA A 1 100 ? 7.032 8.974 -11.004 1.00 86.00 100 ALA A C 1
ATOM 818 O O . ALA A 1 100 ? 8.199 9.168 -11.336 1.00 86.00 100 ALA A O 1
ATOM 819 N N . SER A 1 101 ? 6.458 7.768 -11.090 1.00 81.81 101 SER A N 1
ATOM 820 C CA . SER A 1 101 ? 7.128 6.608 -11.688 1.00 81.81 101 SER A CA 1
ATOM 821 C C . SER A 1 101 ? 7.134 6.677 -13.217 1.00 81.81 101 SER A C 1
ATOM 823 O O . SER A 1 101 ? 8.116 6.270 -13.827 1.00 81.81 101 SER A O 1
ATOM 825 N N . SER A 1 102 ? 6.083 7.236 -13.825 1.00 77.00 102 SER A N 1
ATOM 826 C CA . SER A 1 102 ? 5.944 7.362 -15.282 1.00 77.00 102 SER A CA 1
ATOM 827 C C . SER A 1 102 ? 6.760 8.510 -15.883 1.00 77.00 102 SER A C 1
ATOM 829 O O . SER A 1 102 ? 7.242 8.394 -17.000 1.00 77.00 102 SER A O 1
ATOM 831 N N . THR A 1 103 ? 6.980 9.609 -15.154 1.00 70.75 103 THR A N 1
ATOM 832 C CA . THR A 1 103 ? 7.768 10.759 -15.647 1.00 70.75 103 THR A CA 1
ATOM 833 C C . THR A 1 103 ? 9.279 10.497 -15.749 1.00 70.75 103 THR A C 1
ATOM 835 O O . THR A 1 103 ? 10.019 11.382 -16.169 1.00 70.75 103 THR A O 1
ATOM 838 N N . GLY A 1 104 ? 9.748 9.311 -15.344 1.00 59.53 104 GLY A N 1
ATOM 839 C CA . GLY A 1 104 ? 11.140 8.864 -15.469 1.00 59.53 104 GLY A CA 1
ATOM 840 C C . GLY A 1 104 ? 11.355 7.705 -16.453 1.00 59.53 104 GLY A C 1
ATOM 841 O O . GLY A 1 104 ? 12.479 7.220 -16.549 1.00 59.53 104 GLY A O 1
ATOM 842 N N . GLU A 1 105 ? 10.315 7.244 -17.155 1.00 45.97 105 GLU A N 1
ATOM 843 C CA . GLU A 1 105 ? 10.401 6.191 -18.178 1.00 45.97 105 GLU A CA 1
ATOM 844 C C . GLU A 1 105 ? 10.215 6.828 -19.572 1.00 45.97 105 GLU A C 1
ATOM 846 O O . GLU A 1 105 ? 9.342 7.688 -19.725 1.00 45.97 105 GLU A O 1
ATOM 851 N N . PRO A 1 106 ? 11.035 6.488 -20.589 1.00 28.58 106 PRO A N 1
ATOM 852 C CA . PRO A 1 106 ? 10.752 6.921 -21.954 1.00 28.58 106 PRO A CA 1
ATOM 853 C C . PRO A 1 106 ? 9.390 6.353 -22.396 1.00 28.58 106 PRO A C 1
ATOM 855 O O . PRO A 1 106 ? 9.038 5.253 -21.966 1.00 28.58 106 PRO A O 1
ATOM 858 N N . PRO A 1 107 ? 8.614 7.083 -23.220 1.00 35.53 107 PRO A N 1
ATOM 859 C CA . PRO A 1 107 ? 7.417 6.513 -23.824 1.00 35.53 107 PRO A CA 1
ATOM 860 C C . PRO A 1 107 ? 7.831 5.319 -24.694 1.00 35.53 107 PRO A C 1
ATOM 862 O O . PRO A 1 107 ? 8.798 5.436 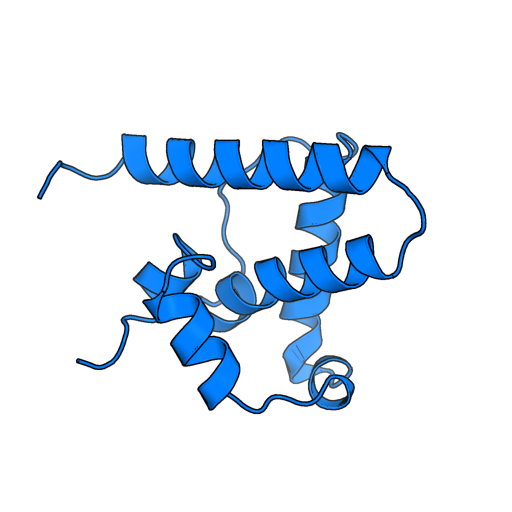-25.451 1.00 35.53 107 PRO A O 1
ATOM 865 N N . ASP A 1 108 ? 7.130 4.193 -24.534 1.00 41.66 108 ASP A N 1
ATOM 866 C CA . ASP A 1 108 ? 7.247 3.025 -25.420 1.00 41.66 108 ASP A CA 1
ATOM 867 C C . ASP A 1 108 ? 7.038 3.414 -26.895 1.00 41.66 108 ASP A C 1
ATOM 869 O O . ASP A 1 108 ? 6.111 4.216 -27.177 1.00 41.66 108 ASP A O 1
#

Radius of gyration: 13.63 Å; Cα contacts (8 Å, |Δi|>4): 93; chains: 1; bounding box: 28×30×36 Å

pLDDT: mean 85.24, std 13.3, range [28.58, 96.38]

Nearest PDB structures (foldseek):
  9f28-assembly1_B  TM=6.558E-01  e=1.141E+00  Pyrococcus abyssi
  7n9k-assembly1_A  TM=2.601E-01  e=2.261E+00  Paramagnetospirillum magnetotacticum
  2wlj-assembly1_A-2  TM=2.609E-01  e=1.931E+00  Paramagnetospirillum magnetotacticum

Secondary structure (DSSP, 8-state):
-PPPHHHHHH-TTSHHHHHHHHHH---GGGGGSGGGHHHHHHHHHHHHHHHTSS----PPPSSHHHHHHHHHHHHHHHHHS--HHHHHHHHHHHHHHHHHHHTTS---

Foldseek 3Di:
DQPDLQVCLLPCPDPNNVVVVVVVPDDPVNCVDPVNVQLVVLLVVLLCCLVVVDPQDLDATPDSNSSSSSLVVNQVVVVVDPDPSSNVSSVVSSVVSNVVSVVPDPDD

Mean predicted aligned error: 5.61 Å

Sequence (108 aa):
MAANIEFLAKYPFTKSGVSFLRKLKVPLEELLQPERRAVLNAAVVRLEQAAGIKPRSVKRAVDYLSEFLSAYVALWMVLYTKNRLLKERLADYESWRFLASSTGEPPD